Protein AF-A0A920AJN9-F1 (afdb_monomer)

Secondary structure (DSSP, 8-state):
-----HHHHHHHHHHHHHHTTTTT---HHHHHHHHHHHHHTT--HHHHHHHT-TT--HHHHHHH--SHHHHHHHHHHHHHHHTTTS---GGGG--

Radius of gyration: 13.19 Å; Cα contacts (8 Å, |Δi|>4): 68; chains: 1; bounding box: 35×33×33 Å

Structure (mmCIF, N/CA/C/O backbone):
data_AF-A0A920AJN9-F1
#
_entry.id   AF-A0A920AJN9-F1
#
loop_
_atom_site.group_PDB
_atom_site.id
_atom_site.type_symbol
_atom_site.label_atom_id
_atom_site.label_alt_id
_atom_site.label_comp_id
_atom_site.label_asym_id
_atom_site.label_entity_id
_atom_site.label_seq_id
_atom_site.pdbx_PDB_ins_code
_atom_site.Cartn_x
_atom_site.Cartn_y
_atom_site.Cartn_z
_atom_site.occupancy
_atom_site.B_iso_or_equiv
_atom_site.auth_seq_id
_atom_site.auth_comp_id
_atom_site.auth_asym_id
_atom_site.auth_atom_id
_atom_site.pdbx_PDB_model_num
ATOM 1 N N . MET A 1 1 ? -15.498 7.676 -4.714 1.00 52.00 1 MET A N 1
ATOM 2 C CA . MET A 1 1 ? -14.867 6.879 -3.644 1.00 52.00 1 MET A CA 1
ATOM 3 C C . MET A 1 1 ? -15.753 7.001 -2.428 1.00 52.00 1 MET A C 1
ATOM 5 O O . MET A 1 1 ? -15.780 8.068 -1.827 1.00 52.00 1 MET A O 1
ATOM 9 N N . LYS A 1 2 ? -16.578 5.987 -2.172 1.00 52.75 2 LYS A N 1
ATOM 10 C CA . LYS A 1 2 ? -17.501 5.975 -1.041 1.00 52.75 2 LYS A CA 1
ATOM 11 C C . LYS A 1 2 ? -16.868 5.055 0.004 1.00 52.75 2 LYS A C 1
ATOM 13 O O . LYS A 1 2 ? -16.855 3.853 -0.172 1.00 52.75 2 LYS A O 1
ATOM 18 N N . ASP A 1 3 ? -16.302 5.680 1.032 1.00 64.81 3 ASP A N 1
ATOM 19 C CA . ASP A 1 3 ? -15.928 5.095 2.326 1.00 64.81 3 ASP A CA 1
ATOM 20 C C . ASP A 1 3 ? -14.728 4.137 2.369 1.00 64.81 3 ASP A C 1
ATOM 22 O O . ASP A 1 3 ? -14.818 3.012 2.853 1.00 64.81 3 ASP A O 1
ATOM 26 N N . MET A 1 4 ? -13.555 4.643 1.973 1.00 81.19 4 MET A N 1
ATOM 27 C CA . MET A 1 4 ? -12.279 4.110 2.456 1.00 81.19 4 MET A CA 1
ATOM 28 C C . MET A 1 4 ? -11.680 5.096 3.457 1.00 81.19 4 MET A C 1
ATOM 30 O O . MET A 1 4 ? -11.499 6.279 3.152 1.00 81.19 4 MET A O 1
ATOM 34 N N . THR A 1 5 ? -11.421 4.639 4.680 1.00 89.38 5 THR A N 1
ATOM 35 C CA . THR A 1 5 ? -10.962 5.539 5.746 1.00 89.38 5 THR A CA 1
ATOM 36 C C . THR A 1 5 ? -9.509 5.966 5.524 1.00 89.38 5 THR A C 1
ATOM 38 O O . THR A 1 5 ? -8.719 5.251 4.907 1.00 89.38 5 THR A O 1
ATOM 41 N N . LYS A 1 6 ? -9.102 7.110 6.095 1.00 89.38 6 LYS A N 1
ATOM 42 C CA . LYS A 1 6 ? -7.682 7.517 6.104 1.00 89.38 6 LYS A CA 1
ATOM 43 C C . LYS A 1 6 ? -6.781 6.444 6.730 1.00 89.38 6 LYS A C 1
ATOM 45 O O . LYS A 1 6 ? -5.651 6.267 6.290 1.00 89.38 6 LYS A O 1
ATOM 50 N N . ASN A 1 7 ? -7.298 5.716 7.722 1.00 90.75 7 ASN A N 1
ATOM 51 C CA . ASN A 1 7 ? -6.597 4.602 8.351 1.00 90.75 7 ASN A CA 1
ATOM 52 C C . ASN A 1 7 ? -6.415 3.421 7.385 1.00 90.75 7 ASN A C 1
ATOM 54 O O . ASN A 1 7 ? -5.324 2.869 7.299 1.00 90.75 7 ASN A O 1
ATOM 58 N N . GLU A 1 8 ? -7.443 3.045 6.624 1.00 92.44 8 GLU A N 1
ATOM 59 C CA . GLU A 1 8 ? -7.314 1.993 5.606 1.00 92.44 8 GLU A CA 1
ATOM 60 C C . GLU A 1 8 ? -6.338 2.394 4.497 1.00 92.44 8 GLU A C 1
ATOM 62 O O . GLU A 1 8 ? -5.494 1.585 4.126 1.00 92.44 8 GLU A O 1
ATOM 67 N N . ILE A 1 9 ? -6.376 3.650 4.036 1.00 92.62 9 ILE A N 1
ATOM 68 C CA . ILE A 1 9 ? -5.402 4.175 3.063 1.00 92.62 9 ILE A CA 1
ATOM 69 C C . ILE A 1 9 ? -3.977 4.053 3.616 1.00 92.62 9 ILE A C 1
ATOM 71 O O . ILE A 1 9 ? -3.108 3.504 2.945 1.00 92.62 9 ILE A O 1
ATOM 75 N N . ALA A 1 10 ? -3.733 4.510 4.847 1.00 92.06 10 ALA A N 1
ATOM 76 C CA . ALA A 1 10 ? -2.417 4.418 5.479 1.00 92.06 10 ALA A CA 1
ATOM 77 C C . ALA A 1 10 ? -1.911 2.967 5.562 1.00 92.06 10 ALA A C 1
ATOM 79 O O . ALA A 1 10 ? -0.751 2.695 5.259 1.00 92.06 10 ALA A O 1
ATOM 80 N N . ASN A 1 11 ? -2.790 2.021 5.905 1.00 93.25 11 ASN A N 1
ATOM 81 C CA . ASN A 1 11 ? -2.433 0.606 5.982 1.00 93.25 11 ASN A CA 1
ATOM 82 C C . ASN A 1 11 ? -2.210 -0.034 4.604 1.00 93.25 11 ASN A C 1
ATOM 84 O O . ASN A 1 11 ? -1.312 -0.863 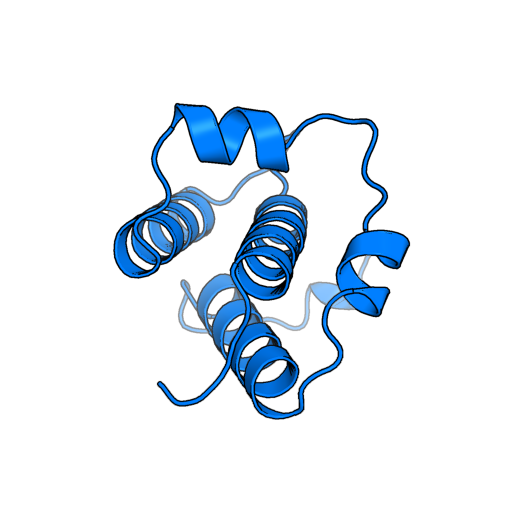4.479 1.00 93.25 11 ASN A O 1
ATOM 88 N N . ILE A 1 12 ? -2.951 0.369 3.563 1.00 93.88 12 ILE A N 1
ATOM 89 C CA . ILE A 1 12 ? -2.673 -0.040 2.176 1.00 93.88 12 ILE A CA 1
ATOM 90 C C . ILE A 1 12 ? -1.269 0.418 1.775 1.00 93.88 12 ILE A C 1
ATOM 92 O O . ILE A 1 12 ? -0.474 -0.386 1.303 1.00 93.88 12 ILE A O 1
ATOM 96 N N . ILE A 1 13 ? -0.935 1.688 2.016 1.00 92.38 13 ILE A N 1
ATOM 97 C CA . ILE A 1 13 ? 0.383 2.245 1.684 1.00 92.38 13 ILE A CA 1
ATOM 98 C C . ILE A 1 13 ? 1.496 1.521 2.445 1.00 92.38 13 ILE A C 1
ATOM 100 O O . ILE A 1 13 ? 2.528 1.214 1.853 1.00 92.38 13 ILE A O 1
ATOM 104 N N . HIS A 1 14 ? 1.273 1.184 3.718 1.00 91.06 14 HIS A N 1
ATOM 105 C CA . HIS A 1 14 ? 2.220 0.396 4.504 1.00 91.06 14 HIS A CA 1
ATOM 106 C C . HIS A 1 14 ? 2.473 -0.996 3.895 1.00 91.06 14 HIS A C 1
ATOM 108 O O . HIS A 1 14 ? 3.623 -1.403 3.740 1.00 91.06 14 HIS A O 1
ATOM 114 N N . VAL A 1 15 ? 1.416 -1.711 3.487 1.00 90.75 15 VAL A N 1
ATOM 115 C CA . VAL A 1 15 ? 1.538 -3.027 2.830 1.00 90.75 15 VAL A CA 1
ATOM 116 C C . VAL A 1 15 ? 2.284 -2.913 1.499 1.00 90.75 15 VAL A C 1
ATOM 118 O O . VAL A 1 15 ? 3.203 -3.687 1.242 1.00 90.75 15 VAL A O 1
ATOM 121 N N . LEU A 1 16 ? 1.935 -1.933 0.663 1.00 89.69 16 LEU A N 1
ATOM 122 C CA . LEU A 1 16 ? 2.589 -1.725 -0.633 1.00 89.69 16 LEU A CA 1
ATOM 123 C C . LEU A 1 16 ? 4.072 -1.355 -0.476 1.00 89.69 16 LEU A C 1
ATOM 125 O O . LEU A 1 16 ? 4.907 -1.807 -1.252 1.00 89.69 16 LEU A O 1
ATOM 129 N N . ALA A 1 17 ? 4.424 -0.588 0.556 1.00 86.31 17 ALA A N 1
ATOM 130 C CA . ALA A 1 17 ? 5.815 -0.271 0.865 1.00 86.31 17 ALA A CA 1
ATOM 131 C C . ALA A 1 17 ? 6.624 -1.508 1.284 1.00 86.31 17 ALA A C 1
ATOM 133 O O . ALA A 1 17 ? 7.803 -1.620 0.943 1.00 86.31 17 ALA A O 1
ATOM 134 N N . TYR A 1 18 ? 5.985 -2.438 2.002 1.00 82.81 18 TYR A N 1
ATOM 135 C CA . TYR A 1 18 ? 6.580 -3.729 2.340 1.00 82.81 18 TYR A CA 1
ATOM 136 C C . TYR A 1 18 ? 6.838 -4.570 1.082 1.00 82.81 18 TYR A C 1
ATOM 138 O O . TYR A 1 18 ? 7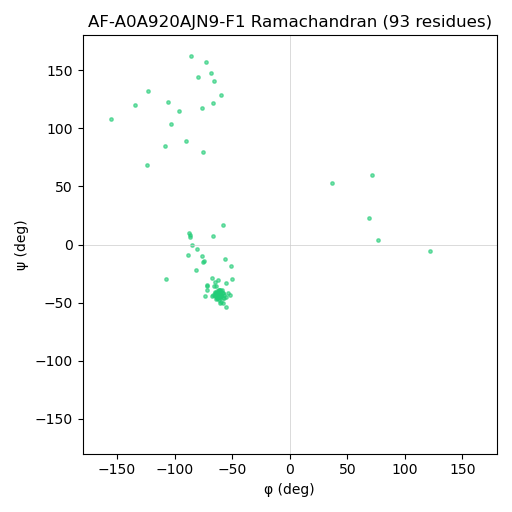.912 -5.153 0.947 1.00 82.81 18 TYR A O 1
ATOM 146 N N . LEU A 1 19 ? 5.891 -4.582 0.136 1.00 78.81 19 LEU A N 1
ATOM 147 C CA . LEU A 1 19 ? 6.029 -5.285 -1.145 1.00 78.81 19 LEU A CA 1
ATOM 148 C C . LEU A 1 19 ? 7.131 -4.696 -2.027 1.00 78.81 19 LEU A C 1
ATOM 150 O O . LEU A 1 19 ? 7.940 -5.451 -2.545 1.00 78.81 19 LEU A O 1
ATOM 154 N N . ALA A 1 20 ? 7.253 -3.367 -2.097 1.00 74.94 20 ALA A N 1
ATOM 155 C CA . ALA A 1 20 ? 8.362 -2.693 -2.786 1.00 74.94 20 ALA A CA 1
ATOM 156 C C . ALA A 1 20 ? 9.740 -2.898 -2.115 1.00 74.94 20 ALA A C 1
ATOM 158 O O . ALA A 1 20 ? 10.696 -2.211 -2.485 1.00 74.94 20 ALA A O 1
ATOM 159 N N . LYS A 1 21 ? 9.840 -3.758 -1.083 1.00 68.31 21 LYS A N 1
ATOM 160 C CA . LYS A 1 21 ? 11.054 -4.104 -0.323 1.00 68.31 21 LYS A CA 1
ATOM 161 C C . LYS A 1 21 ? 11.986 -2.912 -0.112 1.00 68.31 21 LYS A C 1
ATOM 163 O O . LYS A 1 21 ? 13.179 -3.000 -0.397 1.00 68.31 21 LYS A O 1
ATOM 168 N N . ILE A 1 22 ? 11.467 -1.796 0.415 1.00 59.97 22 ILE A N 1
ATOM 169 C CA . ILE A 1 22 ? 12.235 -0.543 0.580 1.00 59.97 22 ILE A CA 1
ATOM 170 C C . ILE A 1 22 ? 13.591 -0.761 1.304 1.00 59.97 22 ILE A C 1
ATOM 172 O O . ILE A 1 22 ? 14.514 0.023 1.087 1.00 59.97 22 ILE A O 1
ATOM 176 N N . ASN A 1 23 ? 13.768 -1.882 2.017 1.00 50.84 23 ASN A N 1
ATOM 177 C CA . ASN A 1 23 ? 15.041 -2.363 2.556 1.00 50.84 23 ASN A CA 1
ATOM 178 C C . ASN A 1 23 ? 15.614 -3.621 1.842 1.00 50.84 23 ASN A C 1
ATOM 180 O O . ASN A 1 23 ? 15.486 -4.726 2.361 1.00 50.84 23 ASN A O 1
ATOM 184 N N . ASN A 1 24 ? 16.342 -3.416 0.731 1.00 50.50 24 ASN A N 1
ATOM 185 C CA . ASN A 1 24 ? 17.569 -4.144 0.301 1.00 50.50 24 ASN A CA 1
ATOM 186 C C . ASN A 1 24 ? 17.669 -4.898 -1.038 1.00 50.50 24 ASN A C 1
ATOM 188 O O . ASN A 1 24 ? 18.792 -5.238 -1.385 1.00 50.50 24 ASN A O 1
ATOM 192 N N . VAL A 1 25 ? 16.637 -5.049 -1.865 1.00 50.12 25 VAL A N 1
ATOM 193 C CA . VAL A 1 25 ? 16.810 -5.269 -3.323 1.00 50.12 25 VAL A CA 1
ATOM 194 C C . VAL A 1 25 ? 15.523 -4.780 -3.962 1.00 50.12 25 VAL A C 1
ATOM 196 O O . VAL A 1 25 ? 14.484 -5.392 -3.747 1.00 50.12 25 VAL A O 1
ATOM 199 N N . VAL A 1 26 ? 15.557 -3.646 -4.661 1.00 57.72 26 VAL A N 1
ATOM 200 C CA . VAL A 1 26 ? 14.334 -3.059 -5.220 1.00 57.72 26 VAL A CA 1
ATOM 201 C C . VAL A 1 26 ? 14.475 -2.879 -6.708 1.00 57.72 26 VAL A C 1
ATOM 203 O O . VAL A 1 26 ? 15.454 -2.272 -7.150 1.00 57.72 26 VAL A O 1
ATOM 206 N N . ASP A 1 27 ? 13.458 -3.323 -7.437 1.00 64.62 27 ASP A N 1
ATOM 207 C CA . ASP A 1 27 ? 13.279 -2.956 -8.826 1.00 64.62 27 ASP A CA 1
ATOM 208 C C . ASP A 1 27 ? 12.972 -1.443 -8.923 1.00 64.62 27 ASP A C 1
ATOM 210 O O . ASP A 1 27 ? 12.015 -0.946 -8.309 1.00 64.62 27 ASP A O 1
ATOM 214 N N . PRO A 1 28 ? 13.774 -0.648 -9.657 1.00 72.50 28 PRO A N 1
ATOM 215 C CA . PRO A 1 28 ? 13.495 0.768 -9.893 1.00 72.50 28 PRO A CA 1
ATOM 216 C C . PRO A 1 28 ? 12.067 1.051 -10.392 1.00 72.50 28 PRO A C 1
ATOM 218 O O . PRO A 1 28 ? 11.513 2.119 -10.104 1.00 72.50 28 PRO A O 1
ATOM 221 N N . ALA A 1 29 ? 11.468 0.110 -11.118 1.00 75.88 29 ALA A N 1
ATOM 222 C CA . ALA A 1 29 ? 10.137 0.213 -11.683 1.00 75.88 29 ALA A CA 1
ATOM 223 C C . ALA A 1 29 ? 9.044 0.084 -10.604 1.00 75.88 29 ALA A C 1
ATOM 225 O O . ALA A 1 29 ? 8.153 0.937 -10.536 1.00 75.88 29 ALA A O 1
ATOM 226 N N . GLU A 1 30 ? 9.168 -0.867 -9.673 1.00 75.50 30 GLU A N 1
ATOM 227 C CA . GLU A 1 30 ? 8.277 -1.001 -8.506 1.00 75.50 30 GLU A CA 1
ATOM 228 C C . GLU A 1 30 ? 8.298 0.259 -7.629 1.00 75.50 30 GLU A C 1
ATOM 230 O O . GLU A 1 30 ? 7.251 0.771 -7.221 1.00 75.50 30 GLU A O 1
ATOM 235 N N . LYS A 1 31 ? 9.489 0.832 -7.402 1.00 78.31 31 LYS A N 1
ATOM 236 C CA . LYS A 1 31 ? 9.668 2.107 -6.681 1.00 78.31 31 LYS A CA 1
ATOM 237 C C . LYS A 1 31 ? 8.936 3.264 -7.351 1.00 78.31 31 LYS A C 1
ATOM 239 O O . LYS A 1 31 ? 8.306 4.084 -6.674 1.00 78.31 31 LYS A O 1
ATOM 244 N N . LYS A 1 32 ? 9.032 3.355 -8.678 1.00 83.88 32 LYS A N 1
ATOM 245 C CA . LYS A 1 32 ? 8.354 4.391 -9.461 1.00 83.88 32 LYS A CA 1
ATOM 246 C C . LYS A 1 32 ? 6.837 4.236 -9.367 1.00 83.88 32 LYS A C 1
ATOM 248 O O . LYS A 1 32 ? 6.147 5.226 -9.126 1.00 83.88 32 LYS A O 1
ATOM 253 N N . THR A 1 33 ? 6.331 3.013 -9.493 1.00 85.62 33 THR A N 1
ATOM 254 C CA . THR A 1 33 ? 4.901 2.708 -9.366 1.00 85.62 33 THR A CA 1
ATOM 255 C C . THR A 1 33 ? 4.388 3.023 -7.964 1.00 85.62 33 THR A C 1
ATOM 257 O O . THR A 1 33 ? 3.392 3.731 -7.829 1.00 85.62 33 THR A O 1
ATOM 260 N N . PHE A 1 34 ? 5.110 2.625 -6.913 1.00 88.06 34 PHE A N 1
ATOM 261 C CA . PHE A 1 34 ? 4.769 2.969 -5.532 1.00 88.06 34 PHE A CA 1
ATOM 262 C C . PHE A 1 34 ? 4.673 4.488 -5.315 1.00 88.06 34 PHE A C 1
ATOM 264 O O . PHE A 1 3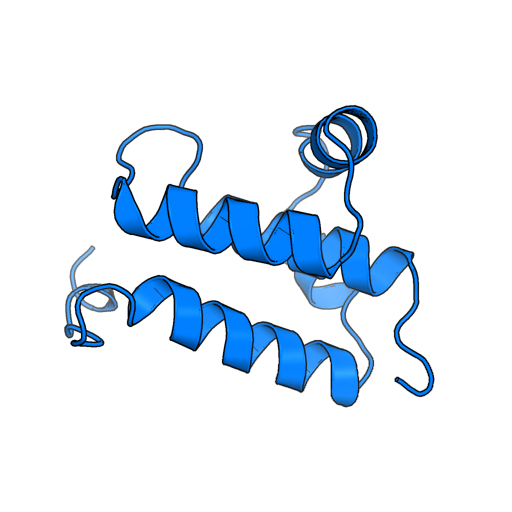4 ? 3.712 4.973 -4.716 1.00 88.06 34 PHE A O 1
ATOM 271 N N . LYS A 1 35 ? 5.620 5.267 -5.858 1.00 87.31 35 LYS A N 1
ATOM 272 C CA . LYS A 1 35 ? 5.580 6.735 -5.773 1.00 87.31 35 LYS A CA 1
ATOM 273 C C . LYS A 1 35 ? 4.315 7.315 -6.418 1.00 87.31 35 LYS A C 1
ATOM 275 O O . LYS A 1 35 ? 3.667 8.164 -5.810 1.00 87.31 35 LYS A O 1
ATOM 280 N N . ILE A 1 36 ? 3.938 6.828 -7.602 1.00 89.50 36 ILE A N 1
ATOM 281 C CA . ILE A 1 36 ? 2.706 7.248 -8.290 1.00 89.50 36 ILE A CA 1
ATOM 282 C C . ILE A 1 36 ? 1.473 6.916 -7.440 1.00 89.50 36 ILE A C 1
ATOM 284 O O . ILE A 1 36 ? 0.562 7.735 -7.331 1.00 89.50 36 ILE A O 1
ATOM 288 N N . VAL A 1 37 ? 1.440 5.739 -6.808 1.00 91.06 37 VAL A N 1
ATOM 289 C CA . VAL A 1 37 ? 0.342 5.346 -5.913 1.00 91.06 37 VAL A CA 1
ATOM 290 C C . VAL A 1 37 ? 0.239 6.304 -4.721 1.00 91.06 37 VAL A C 1
ATOM 292 O O . VAL A 1 37 ? -0.845 6.822 -4.454 1.00 91.06 37 VAL A O 1
ATOM 295 N N . CYS A 1 38 ? 1.354 6.617 -4.055 1.00 90.88 38 CYS A N 1
ATOM 296 C CA . CYS A 1 38 ? 1.386 7.600 -2.967 1.00 90.88 38 CYS A CA 1
ATOM 297 C C . CYS A 1 38 ? 0.838 8.968 -3.405 1.00 90.88 38 CYS A C 1
ATOM 299 O O . CYS A 1 38 ? 0.000 9.545 -2.711 1.00 90.88 38 CYS A O 1
ATOM 301 N N . GLU A 1 39 ? 1.248 9.464 -4.576 1.00 91.25 39 GLU A N 1
ATOM 302 C CA . GLU A 1 39 ? 0.758 10.729 -5.138 1.00 91.25 39 GLU A CA 1
ATOM 303 C C . GLU A 1 39 ? -0.754 10.691 -5.417 1.00 91.25 39 GLU A C 1
ATOM 305 O O . GLU A 1 39 ? -1.467 11.638 -5.084 1.00 91.25 39 GLU A O 1
ATOM 310 N N . ARG A 1 40 ? -1.274 9.579 -5.956 1.00 91.06 40 ARG A N 1
ATOM 311 C CA . ARG A 1 40 ? -2.712 9.390 -6.230 1.00 91.06 40 ARG A CA 1
ATOM 312 C C . ARG A 1 40 ? -3.568 9.376 -4.966 1.00 91.06 40 ARG A C 1
ATOM 314 O O . ARG A 1 40 ? -4.700 9.850 -5.006 1.00 91.06 40 ARG A O 1
ATOM 321 N N . PHE A 1 41 ? -3.029 8.876 -3.857 1.00 90.56 41 PHE A N 1
ATOM 322 C CA . PHE A 1 41 ? -3.679 8.933 -2.544 1.00 90.56 41 PHE A CA 1
ATOM 323 C C . PHE A 1 41 ? -3.422 10.245 -1.788 1.00 90.56 41 PHE A C 1
ATOM 325 O O . PHE A 1 41 ? -3.930 10.418 -0.681 1.00 90.56 41 PHE A O 1
ATOM 332 N N . GLY A 1 42 ? -2.661 11.183 -2.366 1.00 91.62 42 GLY A N 1
ATOM 333 C CA . GLY A 1 42 ? -2.327 12.456 -1.728 1.00 91.62 42 GLY A CA 1
ATOM 334 C C . GLY A 1 42 ? -1.393 12.317 -0.522 1.00 91.62 42 GLY A C 1
ATOM 335 O O . GLY A 1 42 ? -1.378 13.199 0.338 1.00 91.62 42 GLY A O 1
ATOM 336 N N . ILE A 1 43 ? -0.628 11.224 -0.441 1.00 90.94 43 ILE A N 1
ATOM 337 C CA . ILE A 1 43 ? 0.307 10.947 0.652 1.00 90.94 43 ILE A CA 1
ATOM 338 C C . ILE A 1 43 ? 1.554 11.804 0.475 1.00 90.94 43 ILE A C 1
ATOM 340 O O . ILE A 1 43 ? 2.295 11.665 -0.501 1.00 90.94 43 ILE A O 1
ATOM 344 N N . LYS A 1 44 ? 1.811 12.690 1.438 1.00 89.06 44 LYS A N 1
ATOM 345 C CA . LYS A 1 44 ? 3.026 13.506 1.452 1.00 89.06 44 LYS A CA 1
ATOM 346 C C . LYS A 1 44 ? 4.168 12.746 2.120 1.00 89.06 44 LYS A C 1
ATOM 348 O O . LYS A 1 44 ? 3.959 11.811 2.886 1.00 89.06 44 LYS A O 1
ATOM 353 N N . ILE A 1 45 ? 5.399 13.195 1.882 1.00 83.88 45 ILE A N 1
ATOM 354 C CA . ILE A 1 45 ? 6.605 12.592 2.474 1.00 83.88 45 ILE A CA 1
ATOM 355 C C . ILE A 1 45 ? 6.535 12.492 4.015 1.00 83.88 45 ILE A C 1
ATOM 357 O O . ILE A 1 45 ? 6.933 11.451 4.535 1.00 83.88 45 ILE A O 1
ATOM 361 N N . PRO A 1 46 ? 6.045 13.501 4.768 1.00 86.50 46 PRO A N 1
ATOM 362 C CA . PRO A 1 46 ? 5.913 13.375 6.221 1.00 86.50 46 PRO A CA 1
ATOM 363 C C . PRO A 1 46 ? 4.934 12.269 6.630 1.00 86.50 46 PRO A C 1
ATOM 365 O O . PRO A 1 46 ? 5.266 11.461 7.490 1.00 86.50 46 PRO A O 1
ATOM 368 N N . ASP A 1 47 ? 3.781 12.183 5.962 1.00 87.19 47 ASP A N 1
ATOM 369 C CA . ASP A 1 47 ? 2.778 11.145 6.223 1.00 87.19 47 ASP A CA 1
ATOM 370 C C . ASP A 1 47 ? 3.343 9.757 5.908 1.00 87.19 47 ASP A C 1
ATOM 372 O O . ASP A 1 47 ? 3.174 8.820 6.681 1.00 87.19 47 ASP A O 1
ATOM 376 N N . LEU A 1 48 ? 4.087 9.634 4.805 1.00 86.94 48 LEU A N 1
ATOM 377 C CA . LEU A 1 48 ? 4.767 8.397 4.440 1.00 86.94 48 LEU A CA 1
ATOM 378 C C . LEU A 1 48 ? 5.785 7.979 5.508 1.00 86.94 48 LE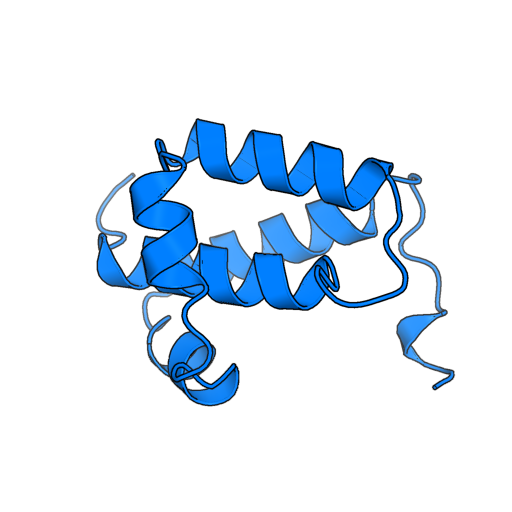U A C 1
ATOM 380 O O . LEU A 1 48 ? 5.813 6.816 5.890 1.00 86.94 48 LEU A O 1
ATOM 384 N N . LYS A 1 49 ? 6.596 8.905 6.034 1.00 85.69 49 LYS A N 1
ATOM 385 C CA . LYS A 1 49 ? 7.545 8.593 7.117 1.00 85.69 49 LYS A CA 1
ATOM 386 C C . LYS A 1 49 ? 6.844 8.071 8.368 1.00 85.69 49 LYS A C 1
ATOM 388 O O . LYS A 1 49 ? 7.358 7.157 8.998 1.00 85.69 49 LYS A O 1
ATOM 393 N N . GLU A 1 50 ? 5.694 8.641 8.718 1.00 86.38 50 GLU A N 1
ATOM 394 C CA . GLU A 1 50 ? 4.881 8.174 9.845 1.00 86.38 50 GLU A CA 1
ATOM 395 C C . GLU A 1 50 ? 4.294 6.781 9.587 1.00 86.38 50 GLU A C 1
ATOM 397 O O . GLU A 1 50 ? 4.365 5.919 10.460 1.00 86.38 50 GLU A O 1
ATOM 402 N N . ILE A 1 51 ? 3.782 6.538 8.376 1.00 85.75 51 ILE A N 1
ATOM 403 C CA . ILE A 1 51 ? 3.253 5.233 7.952 1.00 85.75 51 ILE A CA 1
ATOM 404 C C . ILE A 1 51 ? 4.337 4.148 8.005 1.00 85.75 51 ILE A C 1
ATOM 406 O O . ILE A 1 51 ? 4.048 3.024 8.399 1.00 85.75 51 ILE A O 1
ATOM 410 N N . LEU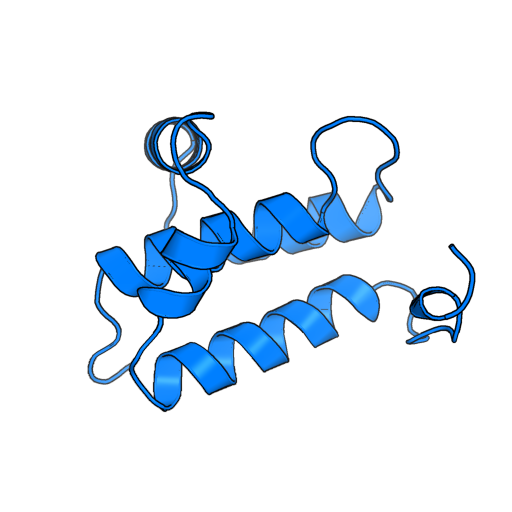 A 1 52 ? 5.573 4.479 7.623 1.00 82.62 52 LEU A N 1
ATOM 411 C CA . LEU A 1 52 ? 6.704 3.547 7.555 1.00 82.62 52 LEU A CA 1
ATOM 412 C C . LEU A 1 52 ? 7.472 3.390 8.873 1.00 82.62 52 LEU A C 1
ATOM 414 O O . LEU A 1 52 ? 8.538 2.773 8.882 1.00 82.62 52 LEU A O 1
ATOM 418 N N . LYS A 1 53 ? 6.984 3.945 9.989 1.00 79.50 53 LYS A N 1
ATOM 419 C CA . LYS A 1 53 ? 7.628 3.718 11.287 1.00 79.50 53 LYS A CA 1
ATOM 420 C C . LYS A 1 53 ? 7.629 2.222 11.614 1.00 79.50 53 LYS A C 1
ATOM 422 O O . LYS A 1 53 ? 6.587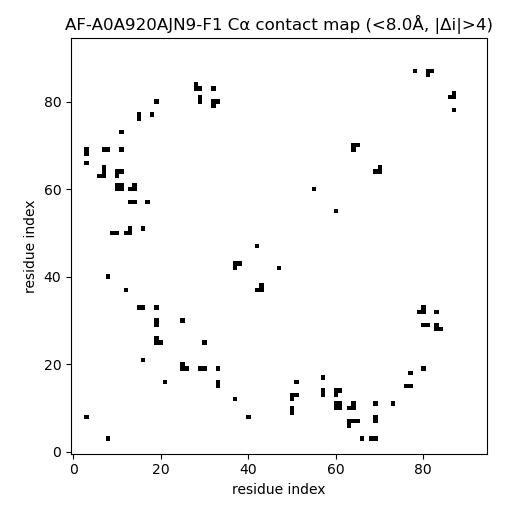 1.573 11.616 1.00 79.50 53 LYS A O 1
ATOM 427 N N . GLU A 1 54 ? 8.807 1.708 11.966 1.00 60.03 54 GLU A N 1
ATOM 428 C CA . GLU A 1 54 ? 9.118 0.278 12.158 1.00 60.03 54 GLU A CA 1
ATOM 429 C C . GLU A 1 54 ? 8.226 -0.466 13.173 1.00 60.03 54 GLU A C 1
ATOM 431 O O . GLU A 1 54 ? 8.235 -1.694 13.232 1.00 60.03 54 GLU A O 1
ATOM 436 N N . SER A 1 55 ? 7.435 0.243 13.982 1.00 63.59 55 SER A N 1
ATOM 437 C CA . SER A 1 55 ? 6.579 -0.348 15.015 1.00 63.59 55 SER A CA 1
ATOM 438 C C . SER A 1 55 ? 5.301 -1.013 14.481 1.00 63.59 55 SER A C 1
ATOM 440 O O . SER A 1 55 ? 4.610 -1.711 15.236 1.00 63.59 55 SER A O 1
ATOM 442 N N . VAL A 1 56 ? 4.963 -0.829 13.200 1.00 68.75 56 VAL A N 1
ATOM 443 C CA . VAL A 1 56 ? 3.750 -1.393 12.595 1.00 68.75 56 VAL A CA 1
ATOM 444 C C . VAL A 1 56 ? 4.074 -2.710 11.888 1.00 68.75 56 VAL A C 1
ATOM 446 O O . VAL A 1 56 ? 4.799 -2.750 10.903 1.00 68.75 56 VAL A O 1
ATOM 449 N N . SER A 1 57 ? 3.520 -3.826 12.371 1.00 83.94 57 SER A N 1
ATOM 450 C CA . SER A 1 57 ? 3.700 -5.120 11.700 1.00 83.94 57 SER A CA 1
ATOM 451 C C . SER A 1 57 ? 2.767 -5.270 10.495 1.00 83.94 57 SER A C 1
ATOM 453 O O . SER A 1 57 ? 1.600 -4.880 10.551 1.00 83.94 57 SER A O 1
ATOM 455 N N . LEU A 1 58 ? 3.242 -5.927 9.428 1.00 86.25 58 LEU A N 1
ATOM 456 C CA . LEU A 1 58 ? 2.456 -6.182 8.211 1.00 86.25 58 LEU A CA 1
ATOM 457 C C . LEU A 1 58 ? 1.099 -6.841 8.513 1.00 86.25 58 LEU A C 1
ATOM 459 O O . LEU A 1 58 ? 0.064 -6.423 7.997 1.00 86.25 58 LEU A O 1
ATOM 463 N N . ARG A 1 59 ? 1.084 -7.834 9.415 1.00 88.69 59 ARG A N 1
ATOM 464 C CA . ARG A 1 59 ? -0.144 -8.515 9.858 1.00 88.69 59 ARG A CA 1
ATOM 465 C C . ARG A 1 59 ? -1.161 -7.542 10.462 1.00 88.69 59 ARG A C 1
ATOM 467 O O . ARG A 1 59 ? -2.353 -7.681 10.201 1.00 88.69 59 ARG A O 1
ATOM 474 N N . LYS A 1 60 ? -0.716 -6.578 11.277 1.00 90.12 60 LYS A N 1
ATOM 475 C CA . LYS A 1 60 ? -1.615 -5.569 11.858 1.00 90.12 60 LYS A CA 1
ATOM 476 C C . LYS A 1 60 ? -2.209 -4.684 10.766 1.00 90.12 60 LYS A C 1
ATOM 478 O O . LYS A 1 60 ? -3.408 -4.431 10.806 1.00 90.12 60 LYS A O 1
ATOM 483 N N . SER A 1 61 ? -1.411 -4.288 9.774 1.00 91.06 61 SER A N 1
ATOM 484 C CA . SER A 1 61 ? -1.903 -3.478 8.657 1.00 91.06 61 SER A CA 1
ATOM 485 C C . SER A 1 61 ? -2.917 -4.211 7.792 1.00 91.06 61 SER A C 1
ATOM 487 O O . SER A 1 61 ? -3.967 -3.652 7.498 1.00 91.06 61 SER A O 1
ATOM 489 N N . LEU A 1 62 ? -2.669 -5.480 7.460 1.00 91.88 62 LEU A N 1
ATOM 490 C CA . LEU A 1 62 ? -3.633 -6.298 6.718 1.00 91.88 62 LEU A CA 1
ATOM 491 C C . LEU A 1 62 ? -4.959 -6.453 7.475 1.00 91.88 62 LEU A C 1
ATOM 493 O O . LEU A 1 62 ? -6.024 -6.321 6.880 1.00 91.88 62 LEU A O 1
ATOM 497 N N . ASN A 1 63 ? -4.910 -6.660 8.795 1.00 92.44 63 ASN A N 1
ATOM 498 C CA . ASN A 1 63 ? -6.1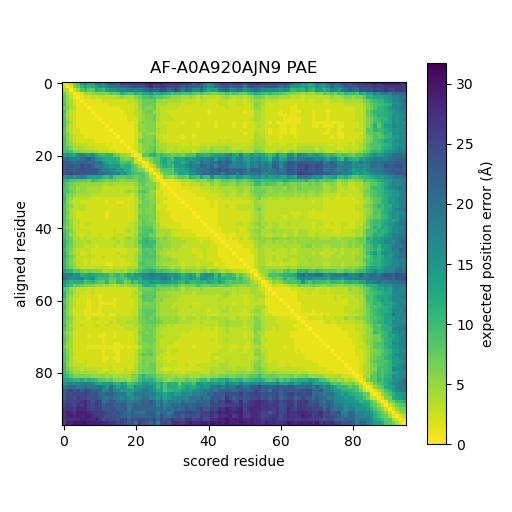16 -6.754 9.623 1.00 92.44 63 ASN A CA 1
ATOM 499 C C . ASN A 1 63 ? -6.884 -5.426 9.726 1.00 92.44 63 ASN A C 1
ATOM 501 O O . ASN A 1 63 ? -8.101 -5.440 9.903 1.00 92.44 63 ASN A O 1
ATOM 505 N N . ALA A 1 64 ? -6.192 -4.288 9.627 1.00 92.12 64 ALA A N 1
ATOM 506 C CA . ALA A 1 64 ? -6.812 -2.965 9.644 1.00 92.12 64 ALA A CA 1
ATOM 507 C C . ALA A 1 64 ? -7.526 -2.616 8.323 1.00 92.12 64 ALA A C 1
ATOM 509 O O . ALA A 1 64 ? -8.339 -1.694 8.300 1.00 92.12 64 ALA A O 1
ATOM 510 N N . ILE A 1 65 ? -7.258 -3.357 7.242 1.00 93.31 65 ILE A N 1
ATOM 511 C CA . ILE A 1 65 ? -7.924 -3.232 5.940 1.00 93.31 65 ILE A CA 1
ATOM 512 C C . ILE A 1 65 ? -9.134 -4.171 5.931 1.00 93.31 65 ILE A C 1
ATOM 514 O O . ILE A 1 65 ? -9.047 -5.348 5.573 1.00 93.31 65 ILE A O 1
ATOM 518 N N . HIS A 1 66 ? -10.286 -3.668 6.370 1.00 91.19 66 HIS A N 1
ATOM 519 C CA . HIS A 1 66 ? -11.460 -4.510 6.609 1.00 91.19 66 HIS A CA 1
ATOM 520 C C . HIS A 1 66 ? -12.567 -4.331 5.569 1.00 91.19 66 HIS A C 1
ATOM 522 O O . HIS A 1 66 ? -13.296 -5.296 5.308 1.00 91.19 66 HIS A O 1
ATOM 528 N N . SER A 1 67 ? -12.705 -3.150 4.956 1.00 93.19 67 SER A N 1
ATOM 529 C CA . SER A 1 67 ? -13.749 -2.916 3.959 1.00 93.19 67 SER A CA 1
ATOM 530 C C . SER A 1 67 ? -13.495 -3.710 2.675 1.00 93.19 67 SER A C 1
ATOM 532 O O . SER A 1 67 ? -12.359 -3.965 2.265 1.00 93.19 67 SER A O 1
ATOM 534 N N . LYS A 1 68 ? -14.586 -4.118 2.016 1.00 92.31 68 LYS A N 1
ATOM 535 C CA . LYS A 1 68 ? -14.516 -4.842 0.739 1.00 92.31 68 LYS A CA 1
ATOM 536 C C . LYS A 1 68 ? -13.839 -3.996 -0.345 1.00 92.31 68 LYS A C 1
ATOM 538 O O . LYS A 1 68 ? -13.049 -4.526 -1.118 1.00 92.31 68 LYS A O 1
ATOM 543 N N . GLU A 1 69 ? -14.120 -2.694 -0.377 1.00 91.19 69 GLU A N 1
ATOM 544 C CA . GLU A 1 69 ? -13.502 -1.760 -1.324 1.00 91.19 69 GLU A CA 1
ATOM 545 C C . GLU A 1 69 ? -11.991 -1.645 -1.093 1.00 91.19 69 GLU A C 1
ATOM 547 O O . GLU A 1 69 ? -11.228 -1.819 -2.041 1.00 91.19 69 GLU A O 1
ATOM 552 N N . ALA A 1 70 ? -11.545 -1.472 0.156 1.00 92.69 70 ALA A N 1
ATOM 553 C CA . ALA A 1 70 ? -10.121 -1.380 0.470 1.00 92.69 70 ALA A CA 1
ATOM 554 C C . ALA A 1 70 ? -9.353 -2.662 0.135 1.00 92.69 70 ALA A C 1
ATOM 556 O O . ALA A 1 70 ? -8.255 -2.596 -0.414 1.00 92.69 70 ALA A O 1
ATOM 557 N N . LYS A 1 71 ? -9.945 -3.833 0.399 1.00 93.88 71 LYS A N 1
ATOM 558 C CA . LYS A 1 71 ? -9.357 -5.127 0.017 1.00 93.88 71 LYS A CA 1
ATOM 559 C C . LYS A 1 71 ? -9.201 -5.258 -1.496 1.00 93.88 71 LYS A C 1
ATOM 561 O O . LYS A 1 71 ? -8.135 -5.648 -1.961 1.00 93.88 71 LYS A O 1
ATOM 566 N N . ASN A 1 72 ? -10.228 -4.890 -2.262 1.00 94.25 72 ASN A N 1
ATOM 567 C CA . ASN A 1 72 ? -10.164 -4.921 -3.725 1.00 94.25 72 ASN A CA 1
ATOM 568 C C . ASN A 1 72 ? -9.100 -3.958 -4.266 1.00 94.25 72 ASN A C 1
ATOM 570 O O . ASN A 1 72 ? -8.338 -4.317 -5.159 1.00 94.25 72 ASN A O 1
ATOM 574 N N . ILE 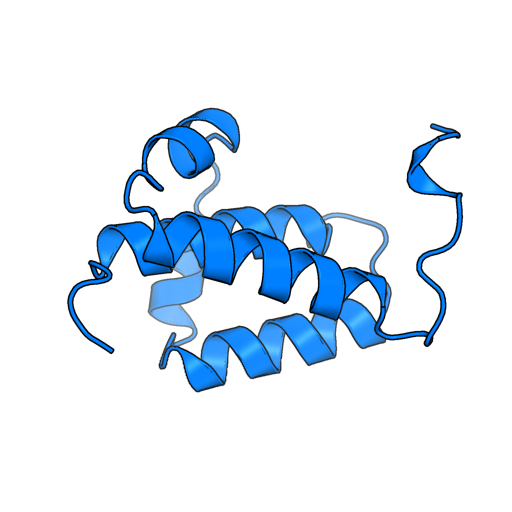A 1 73 ? -9.029 -2.745 -3.712 1.00 93.56 73 ILE A N 1
ATOM 575 C CA . ILE A 1 73 ? -8.016 -1.755 -4.084 1.00 93.56 73 ILE A CA 1
ATOM 576 C C . ILE A 1 73 ? -6.616 -2.280 -3.771 1.00 93.56 73 ILE A C 1
ATOM 578 O O . ILE A 1 73 ? -5.747 -2.194 -4.632 1.00 93.56 73 ILE A O 1
ATOM 582 N N . LEU A 1 74 ? -6.403 -2.855 -2.583 1.00 93.50 74 LEU A N 1
ATOM 583 C CA . LEU A 1 74 ? -5.117 -3.436 -2.213 1.00 93.50 74 LEU A CA 1
ATOM 584 C C . LEU A 1 74 ? -4.682 -4.487 -3.236 1.00 93.50 74 LEU A C 1
ATOM 586 O O . LEU A 1 74 ? -3.602 -4.353 -3.796 1.00 93.50 74 LEU A O 1
ATOM 590 N N . VAL A 1 75 ? -5.530 -5.478 -3.525 1.00 92.25 75 VAL A N 1
ATOM 591 C CA . VAL A 1 75 ? -5.207 -6.548 -4.484 1.00 92.25 75 VAL A CA 1
ATOM 592 C C . VAL A 1 75 ? -4.874 -5.973 -5.863 1.00 92.25 75 VAL A C 1
ATOM 594 O O . VAL A 1 75 ? -3.850 -6.328 -6.439 1.00 92.25 75 VAL A O 1
ATOM 597 N N . ASN A 1 76 ? -5.674 -5.030 -6.367 1.00 91.81 76 ASN A N 1
ATOM 598 C CA . ASN A 1 76 ? -5.418 -4.400 -7.664 1.00 91.81 76 ASN A CA 1
ATOM 599 C C . ASN A 1 76 ? -4.081 -3.643 -7.699 1.00 91.81 76 ASN A C 1
ATOM 601 O O . ASN A 1 76 ? -3.376 -3.683 -8.704 1.00 91.81 76 ASN A O 1
ATOM 605 N N . LEU A 1 77 ? -3.724 -2.953 -6.612 1.00 91.50 77 LEU A N 1
ATOM 606 C CA . LEU A 1 77 ? -2.456 -2.227 -6.507 1.00 91.50 77 LEU A CA 1
ATOM 607 C C . LEU A 1 77 ? -1.262 -3.172 -6.358 1.00 91.50 77 LEU A C 1
ATOM 609 O O . LEU A 1 77 ? -0.213 -2.895 -6.930 1.00 91.50 77 LEU A O 1
ATOM 613 N N . MET A 1 78 ? -1.421 -4.291 -5.647 1.00 87.31 78 MET A N 1
ATOM 614 C CA . MET A 1 78 ? -0.400 -5.339 -5.568 1.00 87.31 78 MET A CA 1
ATOM 615 C C . MET A 1 78 ? -0.107 -5.903 -6.957 1.00 87.31 78 MET A C 1
ATOM 617 O O . MET A 1 78 ? 1.046 -5.900 -7.376 1.00 87.31 78 MET A O 1
ATOM 621 N N . VAL A 1 79 ? -1.152 -6.282 -7.705 1.00 85.19 79 VAL A N 1
ATOM 622 C CA . VAL A 1 79 ? -1.026 -6.752 -9.094 1.00 85.19 79 VAL A CA 1
ATOM 623 C C . VAL A 1 79 ? -0.348 -5.697 -9.965 1.00 85.19 79 VAL A C 1
ATOM 625 O O . VAL A 1 79 ? 0.574 -6.022 -10.707 1.00 85.19 79 VAL A O 1
ATOM 628 N N . LEU A 1 80 ? -0.754 -4.428 -9.854 1.00 84.56 80 LEU A N 1
ATOM 629 C CA . LEU A 1 80 ? -0.138 -3.329 -10.598 1.00 84.56 80 LEU A CA 1
ATOM 630 C C . LEU A 1 80 ? 1.362 -3.195 -10.304 1.00 84.56 80 LEU A C 1
ATOM 632 O O . LEU A 1 80 ? 2.120 -2.909 -11.223 1.00 84.56 80 LEU A O 1
ATOM 636 N N . MET A 1 81 ? 1.779 -3.376 -9.049 1.00 79.88 81 MET A N 1
ATOM 637 C CA . MET A 1 81 ? 3.181 -3.261 -8.644 1.00 79.88 81 MET A CA 1
ATOM 638 C C . MET A 1 81 ? 4.046 -4.420 -9.137 1.00 79.88 81 MET A C 1
ATOM 640 O O . MET A 1 81 ? 5.162 -4.163 -9.568 1.00 79.88 81 MET A O 1
ATOM 644 N N . VAL A 1 82 ? 3.541 -5.654 -9.135 1.00 73.38 82 VAL A N 1
ATOM 645 C CA . VAL A 1 82 ? 4.305 -6.818 -9.630 1.00 73.38 82 VAL A CA 1
ATOM 646 C C . VAL A 1 82 ? 4.257 -6.960 -11.155 1.00 73.38 82 VAL A C 1
ATOM 648 O O . VAL A 1 82 ? 5.136 -7.564 -11.753 1.00 73.38 82 VAL A O 1
ATOM 651 N N . SER A 1 83 ? 3.252 -6.370 -11.813 1.00 71.06 83 SER A N 1
ATOM 652 C CA . SER A 1 83 ? 3.091 -6.419 -13.276 1.00 71.06 83 SER A CA 1
ATOM 653 C C . SER A 1 83 ? 3.835 -5.298 -14.006 1.00 71.06 83 SER A C 1
ATOM 655 O O . SER A 1 83 ? 3.583 -5.086 -15.192 1.00 71.06 83 SER A O 1
ATOM 657 N N . VAL A 1 84 ? 4.701 -4.533 -13.330 1.00 63.50 84 VAL A N 1
ATOM 658 C CA . VAL A 1 84 ? 5.355 -3.357 -13.936 1.00 63.50 84 VAL A CA 1
ATOM 659 C C . VAL A 1 84 ? 6.235 -3.747 -15.131 1.00 63.50 84 VAL A C 1
ATOM 661 O O . VAL A 1 84 ? 6.285 -2.995 -16.104 1.00 63.50 84 VAL A O 1
ATOM 664 N N . ASP A 1 85 ? 6.802 -4.953 -15.122 1.00 54.59 85 ASP A N 1
ATOM 665 C CA . ASP A 1 85 ? 7.559 -5.523 -16.245 1.00 54.59 85 ASP A CA 1
ATOM 666 C C . ASP A 1 85 ? 6.681 -6.256 -17.280 1.00 54.59 85 ASP A C 1
ATOM 668 O O . ASP A 1 85 ? 7.180 -6.878 -18.216 1.00 54.59 85 ASP A O 1
ATOM 672 N N . GLY A 1 86 ? 5.352 -6.195 -17.141 1.00 48.50 86 GLY A N 1
ATOM 673 C CA . GLY A 1 86 ? 4.395 -6.827 -18.054 1.00 48.50 86 GLY A CA 1
ATOM 674 C C . GLY A 1 86 ? 4.248 -8.342 -17.887 1.00 48.50 86 GLY A C 1
ATOM 675 O O . GLY A 1 86 ? 3.487 -8.953 -18.634 1.00 48.50 86 GLY A O 1
ATOM 676 N N . ASN A 1 87 ? 4.926 -8.943 -16.905 1.00 45.78 87 ASN A N 1
ATOM 677 C CA . ASN A 1 87 ? 4.815 -10.360 -16.580 1.00 45.78 87 ASN A CA 1
ATOM 678 C C . ASN A 1 87 ? 4.679 -10.526 -15.061 1.00 45.78 87 ASN A C 1
ATOM 680 O O . ASN A 1 87 ? 5.580 -10.145 -14.319 1.00 45.78 87 ASN A O 1
ATOM 684 N N . VAL A 1 88 ? 3.578 -11.117 -14.589 1.00 48.06 88 VAL A N 1
ATOM 685 C CA . VAL A 1 88 ? 3.510 -11.653 -13.219 1.00 48.06 88 VAL A CA 1
ATOM 686 C C . VAL A 1 88 ? 4.315 -12.951 -13.252 1.00 48.06 88 VAL A C 1
ATOM 688 O O . VAL A 1 88 ? 3.770 -14.022 -13.489 1.00 48.06 88 VAL A O 1
ATOM 691 N N . CYS A 1 89 ? 5.642 -12.843 -13.201 1.00 46.66 89 CYS A N 1
ATOM 692 C CA . CYS A 1 89 ? 6.519 -14.008 -13.263 1.00 46.66 89 CYS A CA 1
ATOM 693 C C . CYS A 1 89 ? 6.327 -14.892 -12.021 1.00 46.66 89 CYS A C 1
ATOM 695 O O . CYS A 1 89 ? 6.296 -14.377 -10.905 1.00 46.66 89 CYS A O 1
ATOM 697 N N . ASP A 1 90 ? 6.348 -16.214 -12.223 1.00 47.22 90 ASP A N 1
ATOM 698 C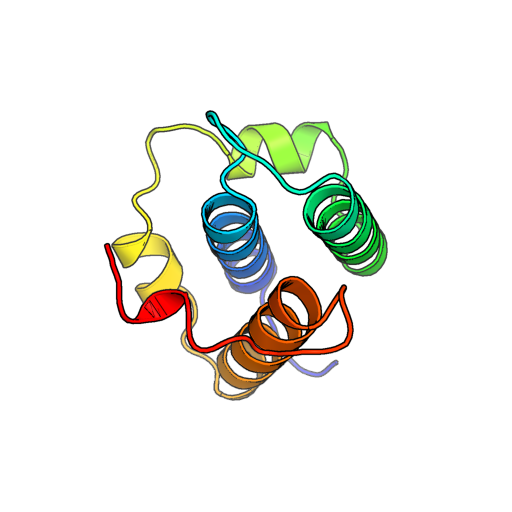 CA . ASP A 1 90 ? 6.316 -17.314 -11.233 1.00 47.22 90 ASP A CA 1
ATOM 699 C C . ASP A 1 90 ? 7.457 -17.298 -10.176 1.00 47.22 90 ASP A C 1
ATOM 701 O O . ASP A 1 90 ? 7.747 -18.299 -9.521 1.00 47.22 90 ASP A O 1
ATOM 705 N N . ASN A 1 91 ? 8.158 -16.176 -9.996 1.00 46.66 91 ASN A N 1
ATOM 706 C CA . ASN A 1 91 ? 9.283 -16.049 -9.068 1.00 46.66 91 ASN A CA 1
ATOM 707 C C . ASN A 1 91 ? 8.864 -15.826 -7.603 1.00 46.66 91 ASN A C 1
ATOM 709 O O . ASN A 1 91 ? 9.737 -15.820 -6.737 1.00 46.66 91 ASN A O 1
ATOM 713 N N . GLU A 1 92 ? 7.570 -15.693 -7.293 1.00 51.50 92 GLU A N 1
ATOM 714 C CA . GLU A 1 92 ? 7.094 -15.728 -5.898 1.00 51.50 92 GLU A CA 1
ATOM 715 C C . GLU A 1 92 ? 7.094 -17.153 -5.304 1.00 51.50 92 GLU A C 1
ATOM 717 O O . GLU A 1 92 ? 7.044 -17.295 -4.085 1.00 51.50 92 GLU A O 1
ATOM 722 N N . GLU A 1 93 ? 7.229 -18.209 -6.122 1.00 40.06 93 GLU A N 1
ATOM 723 C CA . GLU A 1 93 ? 7.270 -19.605 -5.645 1.00 40.06 93 GLU A CA 1
ATOM 724 C C . GLU A 1 93 ? 8.674 -20.122 -5.279 1.00 40.06 93 GLU A C 1
ATOM 726 O O . GLU A 1 93 ? 8.798 -21.210 -4.714 1.00 40.06 93 GLU A O 1
ATOM 731 N N . LYS A 1 94 ? 9.753 -19.385 -5.572 1.00 37.81 94 LYS A N 1
ATOM 732 C CA . LYS A 1 94 ? 11.127 -19.830 -5.268 1.00 37.81 94 LYS A CA 1
ATOM 733 C C . LYS A 1 94 ? 11.893 -18.827 -4.410 1.00 37.81 94 LYS A C 1
ATOM 735 O O . LYS A 1 94 ? 12.876 -18.242 -4.866 1.00 37.81 94 LYS A O 1
ATOM 740 N N . GLN A 1 95 ? 11.477 -18.683 -3.152 1.00 37.38 95 GLN A N 1
ATOM 741 C CA . GLN A 1 95 ? 12.373 -18.341 -2.038 1.00 37.38 95 GLN A CA 1
ATOM 742 C C . GLN A 1 95 ? 12.126 -19.262 -0.849 1.00 37.38 95 GLN A C 1
ATOM 744 O O . GLN A 1 95 ? 10.948 -19.437 -0.475 1.00 37.38 95 GLN A O 1
#

Mean predicted aligned error: 8.06 Å

pLDDT: mean 78.56, std 16.54, range [37.38, 94.25]

Nearest PDB structures (foldseek):
  6nk8-assembly1_A-2  TM=3.041E-01  e=2.630E+00  Burkholderia pseudomallei 668

Solvent-accessible surface area (backbone atoms only — not comparable to full-atom values): 5739 Å² total; per-residue (Å²): 138,89,86,75,50,74,66,35,52,46,26,46,53,39,49,52,46,58,71,45,30,81,84,83,72,62,61,72,62,34,52,51,49,51,52,52,52,35,55,76,72,68,52,46,73,71,57,48,54,62,52,64,42,86,87,65,52,66,70,57,31,56,66,60,42,71,51,71,68,51,46,52,51,44,54,55,51,51,51,53,43,57,34,68,83,76,47,80,63,80,66,83,77,72,125

Foldseek 3Di:
DPDDDPLLLLLLLLLLVVVQPVPDDGDPQLVVLSVVSCVVVVNDPVNSVVSNPPPDDNVNSVVSNDDPVSVVVSVVSSCVSCCSVVDVDPCVVPD

Sequence (95 aa):
MKDMTKNEIANIIHVLAYLAKINNVVDPAEKKTFKIVCERFGIKIPDLKEILKESVSLRKSLNAIHSKEAKNILVNLMVLMVSVDGNVCDNEEKQ